Protein AF-A0A941VLU7-F1 (afdb_monomer_lite)

Foldseek 3Di:
DVVVVVVVVVVVVPPDPDDPDDDDDDDDDPDQWDWDADPVVRDTPDIDCPVPDDDPVCVVVVVVCVVVVVCVVVVND

Secondary structure (DSSP, 8-state):
-TTTHHHHHHHHSSS-S---PPPPPPPP--SSSEEEE-TTT--EEEEESTT-----GGGHHHHHHHHHHHHHHHT--

Radius of gyration: 24.98 Å; chains: 1; bounding box: 69×47×33 Å

pLDDT: mean 86.07, std 15.51, range [52.5, 98.69]

Sequence (77 aa):
MKRLIPVVLGCFLSLPAWAQLPAPAAPAVEARAWLLLDVNSGQVLASRNASDRFEPASLTKLMTAYLAFGALKQKTL

Structure (mmCIF, N/CA/C/O backbone):
data_AF-A0A941VLU7-F1
#
_entry.id   AF-A0A941VLU7-F1
#
loop_
_atom_site.group_PDB
_atom_site.id
_atom_site.type_symbol
_atom_site.label_atom_id
_atom_site.label_alt_id
_atom_site.label_comp_id
_atom_site.label_asym_id
_atom_site.label_entity_id
_atom_site.label_seq_id
_atom_site.pdbx_PDB_ins_code
_atom_site.Cartn_x
_atom_site.Cartn_y
_atom_site.Cartn_z
_atom_site.occupancy
_atom_site.B_iso_or_equiv
_atom_site.auth_seq_id
_atom_site.auth_comp_id
_atom_site.auth_asym_id
_atom_site.auth_atom_id
_atom_site.pdbx_PDB_model_num
ATOM 1 N N . MET A 1 1 ? 47.773 35.294 8.841 1.00 55.16 1 MET A N 1
ATOM 2 C CA . MET A 1 1 ? 46.732 34.375 9.366 1.00 55.16 1 MET A CA 1
ATOM 3 C C . MET A 1 1 ? 45.309 34.691 8.876 1.00 55.16 1 MET A C 1
ATOM 5 O O . MET A 1 1 ? 44.568 33.760 8.615 1.00 55.16 1 MET A O 1
ATOM 9 N N . LYS A 1 2 ? 44.923 35.958 8.643 1.00 52.50 2 LYS A N 1
ATOM 10 C CA . LYS A 1 2 ? 43.549 36.343 8.229 1.00 52.50 2 LYS A CA 1
ATOM 11 C C . LYS A 1 2 ? 43.136 35.960 6.788 1.00 52.50 2 LYS A C 1
ATOM 13 O O . LYS A 1 2 ? 41.955 35.942 6.481 1.00 52.50 2 LYS A O 1
ATOM 18 N N . ARG A 1 3 ? 44.097 35.628 5.912 1.00 59.06 3 ARG A N 1
ATOM 19 C CA . ARG A 1 3 ? 43.864 35.216 4.507 1.00 59.06 3 ARG A CA 1
ATOM 20 C C . ARG A 1 3 ? 43.641 33.710 4.308 1.00 59.06 3 ARG A C 1
ATOM 22 O O . ARG A 1 3 ? 43.222 33.308 3.234 1.00 59.06 3 ARG A O 1
ATOM 29 N N . LEU A 1 4 ? 43.905 32.898 5.334 1.00 61.25 4 LEU A N 1
ATOM 30 C CA . LEU A 1 4 ? 43.700 31.442 5.303 1.00 61.25 4 LEU A CA 1
ATOM 31 C C . LEU A 1 4 ? 42.254 31.052 5.653 1.00 61.25 4 LEU A C 1
ATOM 33 O O . LEU A 1 4 ? 41.769 30.022 5.206 1.00 61.25 4 LEU A O 1
ATOM 37 N N . ILE A 1 5 ? 41.546 31.913 6.389 1.00 64.94 5 ILE A N 1
ATOM 38 C CA . ILE A 1 5 ? 40.159 31.707 6.829 1.00 64.94 5 ILE A CA 1
ATOM 39 C C . ILE A 1 5 ? 39.165 31.569 5.653 1.00 64.94 5 ILE A C 1
ATOM 41 O O . ILE A 1 5 ? 38.406 30.602 5.658 1.00 64.94 5 ILE A O 1
ATOM 45 N N . PRO A 1 6 ? 39.157 32.441 4.619 1.00 61.28 6 PRO A N 1
ATOM 46 C CA . PRO A 1 6 ? 38.192 32.309 3.521 1.00 61.28 6 PRO A CA 1
ATOM 47 C C . PRO A 1 6 ? 38.477 31.108 2.606 1.00 61.28 6 PRO A C 1
ATOM 49 O O . PRO A 1 6 ? 37.552 30.562 2.016 1.00 61.28 6 PRO A O 1
ATOM 52 N N . VAL A 1 7 ? 39.736 30.661 2.516 1.00 65.12 7 VAL A N 1
ATOM 53 C CA . VAL A 1 7 ? 40.129 29.485 1.716 1.00 65.12 7 VAL A CA 1
ATOM 54 C C . VAL A 1 7 ? 39.671 28.191 2.392 1.00 65.12 7 VAL A C 1
ATOM 56 O O . VAL A 1 7 ? 39.116 27.314 1.737 1.00 65.12 7 VAL A O 1
ATOM 59 N N . VAL A 1 8 ? 39.829 28.093 3.716 1.00 64.44 8 VAL A N 1
ATOM 60 C CA . VAL A 1 8 ? 39.341 26.945 4.496 1.00 64.44 8 VAL A CA 1
ATOM 61 C C . VAL A 1 8 ? 37.809 26.899 4.515 1.00 64.44 8 VAL A C 1
ATOM 63 O O . VAL A 1 8 ? 37.235 25.823 4.375 1.00 64.44 8 VAL A O 1
ATOM 66 N N . LEU A 1 9 ? 37.140 28.057 4.599 1.00 64.38 9 LEU A N 1
ATOM 67 C CA . LEU A 1 9 ? 35.677 28.147 4.530 1.00 64.38 9 LEU A CA 1
ATOM 68 C C . LEU A 1 9 ? 35.132 27.761 3.140 1.00 64.38 9 LEU A C 1
ATOM 70 O O . LEU A 1 9 ? 34.121 27.070 3.049 1.00 64.38 9 LEU A O 1
ATOM 74 N N . GLY A 1 10 ? 35.829 28.145 2.064 1.00 64.94 10 GLY A N 1
ATOM 75 C CA . GLY A 1 10 ? 35.490 27.752 0.692 1.00 64.94 10 GLY A CA 1
ATOM 76 C C . GLY A 1 10 ? 35.658 26.252 0.419 1.00 64.94 10 GLY A C 1
ATOM 77 O O . GLY A 1 10 ? 34.835 25.673 -0.283 1.00 64.94 10 GLY A O 1
ATOM 78 N N . CYS A 1 11 ? 36.666 25.603 1.015 1.00 62.09 11 CYS A N 1
ATOM 79 C CA . CYS A 1 11 ? 36.841 24.145 0.940 1.00 62.09 11 CYS A CA 1
ATOM 80 C C . CYS A 1 11 ? 35.812 23.356 1.769 1.00 62.09 11 CYS A C 1
ATOM 82 O O . CYS A 1 11 ? 35.495 22.223 1.421 1.00 62.09 11 CYS A O 1
ATOM 84 N N . PHE A 1 12 ? 35.270 23.931 2.848 1.00 60.44 12 PHE A N 1
ATOM 85 C CA . PHE A 1 12 ? 34.212 23.288 3.643 1.00 60.44 12 PHE A CA 1
ATOM 86 C C . PHE A 1 12 ? 32.838 23.326 2.959 1.00 60.44 12 PHE A C 1
ATOM 88 O O . PHE A 1 12 ? 32.003 22.466 3.219 1.00 60.44 12 PHE A O 1
ATOM 95 N N . LEU A 1 13 ? 32.606 24.294 2.067 1.00 61.38 13 LEU A N 1
ATOM 96 C CA . LEU A 1 13 ? 31.371 24.400 1.282 1.00 61.38 13 LEU A CA 1
ATOM 97 C C . LEU A 1 13 ? 31.356 23.491 0.037 1.00 61.38 13 LEU A C 1
ATOM 99 O O . LEU A 1 13 ? 30.313 23.361 -0.598 1.00 61.38 13 LEU A O 1
ATOM 103 N N . SER A 1 14 ? 32.484 22.865 -0.323 1.00 63.12 14 SER A N 1
ATOM 104 C CA . SER A 1 14 ? 32.646 22.094 -1.567 1.00 63.12 14 SER A CA 1
ATOM 105 C C . SER A 1 14 ? 32.750 20.568 -1.399 1.00 63.12 14 SER A C 1
ATOM 107 O O . SER A 1 14 ? 33.005 19.868 -2.378 1.00 63.12 14 SER A O 1
ATOM 109 N N . LEU A 1 15 ? 32.482 20.013 -0.209 1.00 59.44 15 LEU A N 1
ATOM 110 C CA . LEU A 1 15 ? 32.507 18.562 0.055 1.00 59.44 15 LEU A CA 1
ATOM 111 C C . LEU A 1 15 ? 31.238 18.100 0.808 1.00 59.44 15 LEU A C 1
ATOM 113 O O . LEU A 1 15 ? 31.000 18.625 1.893 1.00 59.44 15 LEU A O 1
ATOM 117 N N . PRO A 1 16 ? 30.468 17.082 0.357 1.00 59.19 16 PRO A N 1
ATOM 118 C CA . PRO A 1 16 ? 30.441 16.397 -0.938 1.00 59.19 16 PRO A CA 1
ATOM 119 C C . PRO A 1 16 ? 29.061 16.497 -1.631 1.00 59.19 16 PRO A C 1
ATOM 121 O O . PRO A 1 16 ? 28.062 15.976 -1.146 1.00 59.19 16 PRO A O 1
ATOM 124 N N . ALA A 1 17 ? 29.017 17.039 -2.851 1.00 59.69 17 ALA A N 1
ATOM 125 C CA . ALA A 1 17 ? 27.878 16.875 -3.774 1.00 59.69 17 ALA A CA 1
ATOM 126 C C . ALA A 1 17 ? 27.817 15.466 -4.422 1.00 59.69 17 ALA A C 1
ATOM 128 O O . ALA A 1 17 ? 27.156 15.266 -5.436 1.00 59.69 17 ALA A O 1
ATOM 129 N N . TRP A 1 18 ? 28.538 14.487 -3.868 1.00 60.84 18 TRP A N 1
ATOM 130 C CA . TRP A 1 18 ? 28.834 13.207 -4.510 1.00 60.84 18 TRP A CA 1
ATOM 131 C C . TRP A 1 18 ? 28.596 12.053 -3.537 1.00 60.84 18 TRP A C 1
ATOM 133 O O . TRP A 1 18 ? 29.534 11.563 -2.920 1.00 60.84 18 TRP A O 1
ATOM 143 N N . ALA A 1 19 ? 27.343 11.627 -3.375 1.00 59.69 19 ALA A N 1
ATOM 144 C CA . ALA A 1 19 ? 27.036 10.299 -2.822 1.00 59.69 19 ALA A CA 1
ATOM 145 C C . ALA A 1 19 ? 25.613 9.801 -3.129 1.00 59.69 19 ALA A C 1
ATOM 147 O O . ALA A 1 19 ? 25.171 8.816 -2.541 1.00 59.69 19 ALA A O 1
ATOM 148 N N . GLN A 1 20 ? 24.870 10.440 -4.036 1.00 65.25 20 GLN A N 1
ATOM 149 C CA . GLN A 1 20 ? 23.598 9.877 -4.483 1.00 65.25 20 GLN A CA 1
ATOM 150 C C . GLN A 1 20 ? 23.903 8.852 -5.575 1.00 65.25 20 GLN A C 1
ATOM 152 O O . GLN A 1 20 ? 23.937 9.180 -6.759 1.00 65.25 20 GLN A O 1
ATOM 157 N N . LEU A 1 21 ? 24.195 7.613 -5.166 1.00 71.25 21 LEU A N 1
ATOM 158 C CA . LEU A 1 21 ? 24.180 6.489 -6.097 1.00 71.25 21 LEU A CA 1
ATOM 159 C C . LEU A 1 21 ? 22.797 6.457 -6.768 1.00 71.25 21 LEU A C 1
ATOM 161 O O . LEU A 1 21 ? 21.792 6.584 -6.059 1.00 71.25 21 LEU A O 1
ATOM 165 N N . PRO A 1 22 ? 22.717 6.313 -8.104 1.00 76.69 22 PRO A N 1
ATOM 166 C CA . PRO A 1 22 ? 21.440 6.136 -8.774 1.00 76.69 22 PRO A CA 1
ATOM 167 C C . PRO A 1 22 ? 20.693 4.973 -8.128 1.00 76.69 22 PRO A C 1
ATOM 169 O O . PRO A 1 22 ? 21.293 3.932 -7.844 1.00 76.69 22 PRO A O 1
ATOM 172 N N . ALA A 1 23 ? 19.390 5.142 -7.899 1.00 80.50 23 ALA A N 1
ATOM 173 C CA . ALA A 1 23 ? 18.561 4.021 -7.492 1.00 80.50 23 ALA A CA 1
ATOM 174 C C . ALA A 1 23 ? 18.715 2.893 -8.531 1.00 80.50 23 ALA A C 1
ATOM 176 O O . ALA A 1 23 ? 18.773 3.179 -9.735 1.00 80.50 23 ALA A O 1
ATOM 177 N N . PRO A 1 24 ? 18.814 1.625 -8.098 1.00 87.44 24 PRO A N 1
ATOM 178 C CA . PRO A 1 24 ? 18.897 0.516 -9.032 1.00 87.44 24 PRO A CA 1
ATOM 179 C C . PRO A 1 24 ? 17.654 0.505 -9.924 1.00 87.44 24 PRO A C 1
ATOM 181 O O . PRO A 1 24 ? 16.556 0.867 -9.496 1.00 87.44 24 PRO A O 1
ATOM 184 N N . ALA A 1 25 ? 17.826 0.072 -11.172 1.00 88.50 25 ALA A N 1
ATOM 185 C CA . ALA A 1 25 ? 16.691 -0.144 -12.054 1.00 88.50 25 ALA A CA 1
ATOM 186 C C . ALA A 1 25 ? 15.723 -1.152 -11.417 1.00 88.50 25 ALA A C 1
ATOM 188 O O . ALA A 1 25 ? 16.147 -2.141 -10.813 1.00 88.50 25 ALA A O 1
ATOM 189 N N . ALA A 1 26 ? 14.421 -0.903 -11.560 1.00 89.88 26 ALA A N 1
ATOM 190 C CA . ALA A 1 26 ? 13.413 -1.834 -11.077 1.00 89.88 26 ALA A CA 1
ATOM 191 C C . ALA A 1 26 ? 13.554 -3.193 -11.792 1.00 89.88 26 ALA A C 1
ATOM 193 O O . ALA A 1 26 ? 13.817 -3.219 -13.000 1.00 89.88 26 ALA A O 1
ATOM 194 N N . PRO A 1 27 ? 13.365 -4.320 -11.084 1.00 90.50 27 PRO A N 1
ATOM 195 C CA . PRO A 1 27 ? 13.409 -5.634 -11.707 1.00 90.50 27 PRO A CA 1
ATOM 196 C C . PRO A 1 27 ? 12.284 -5.789 -12.737 1.00 90.50 27 PRO A C 1
ATOM 198 O O . PRO A 1 27 ? 11.234 -5.143 -12.656 1.00 90.50 27 PRO A O 1
ATOM 201 N N . ALA A 1 28 ? 12.487 -6.687 -13.700 1.00 92.94 28 ALA A N 1
ATOM 202 C CA . ALA A 1 28 ? 11.402 -7.124 -14.564 1.00 92.94 28 ALA A CA 1
ATOM 203 C C . ALA A 1 28 ? 10.375 -7.901 -13.726 1.00 92.94 28 ALA A C 1
ATOM 205 O O . ALA A 1 28 ? 10.722 -8.839 -13.010 1.00 92.94 28 ALA A O 1
ATOM 206 N N . VAL A 1 29 ? 9.113 -7.487 -13.809 1.00 95.31 29 VAL A N 1
ATOM 207 C CA . VAL A 1 29 ? 7.984 -8.143 -13.148 1.00 95.31 29 VAL A CA 1
ATOM 208 C C . VAL A 1 29 ? 6.981 -8.496 -14.232 1.00 95.31 29 VAL A C 1
ATOM 210 O O . VAL A 1 29 ? 6.465 -7.604 -14.911 1.00 95.31 29 VAL A O 1
ATOM 213 N N . GLU A 1 30 ? 6.703 -9.789 -14.372 1.00 96.25 30 GLU A N 1
ATOM 214 C CA . GLU A 1 30 ? 5.726 -10.338 -15.314 1.00 96.25 30 GLU A CA 1
ATOM 215 C C . GLU A 1 30 ? 4.298 -10.096 -14.803 1.00 96.25 30 GLU A C 1
ATOM 217 O O . GLU A 1 30 ? 3.606 -10.993 -14.325 1.00 96.25 30 GLU A O 1
ATOM 222 N N . ALA A 1 31 ? 3.869 -8.835 -14.847 1.00 93.88 31 ALA A N 1
ATOM 223 C CA . ALA A 1 31 ? 2.531 -8.409 -14.462 1.00 93.88 31 ALA A CA 1
ATOM 224 C C . ALA A 1 31 ? 2.066 -7.223 -15.314 1.00 93.88 31 ALA A C 1
ATOM 226 O O . ALA A 1 31 ? 2.846 -6.329 -15.647 1.00 93.88 31 ALA A O 1
ATOM 227 N N . ARG A 1 32 ? 0.760 -7.182 -15.614 1.00 93.06 32 ARG A N 1
ATOM 228 C CA . ARG A 1 32 ? 0.125 -6.078 -16.359 1.00 93.06 32 ARG A CA 1
ATOM 229 C C . ARG A 1 32 ? 0.287 -4.729 -15.650 1.00 93.06 32 ARG A C 1
ATOM 231 O O . ARG A 1 32 ? 0.521 -3.723 -16.316 1.00 93.06 32 ARG A O 1
ATOM 238 N N . ALA A 1 33 ? 0.142 -4.721 -14.326 1.00 94.75 33 ALA A N 1
ATOM 239 C CA . ALA A 1 33 ? 0.281 -3.549 -13.472 1.00 94.75 33 ALA A CA 1
ATOM 240 C C . ALA A 1 33 ? 0.824 -3.950 -12.094 1.00 94.75 33 ALA A C 1
ATOM 242 O O . ALA A 1 33 ? 0.480 -5.018 -11.585 1.00 94.75 33 ALA A O 1
ATOM 243 N N . TRP A 1 34 ? 1.665 -3.105 -11.496 1.00 95.50 34 TRP A N 1
ATOM 244 C CA . TRP A 1 34 ? 2.228 -3.315 -10.161 1.00 95.50 34 TRP A CA 1
ATOM 245 C C . TRP A 1 34 ? 2.730 -2.007 -9.537 1.00 95.50 34 TRP A C 1
ATOM 247 O O . TRP A 1 34 ? 3.034 -1.034 -10.232 1.00 95.50 34 TRP A O 1
ATOM 257 N N . LEU A 1 35 ? 2.829 -2.003 -8.207 1.00 95.62 35 LEU A N 1
ATOM 258 C CA . LEU A 1 35 ? 3.272 -0.878 -7.390 1.00 95.62 35 LEU A CA 1
ATOM 259 C C . LEU A 1 35 ? 4.140 -1.394 -6.237 1.00 95.62 35 LEU A C 1
ATOM 261 O O . LEU A 1 35 ? 3.721 -2.294 -5.512 1.00 95.62 35 LEU A O 1
ATOM 265 N N . LEU A 1 36 ? 5.313 -0.794 -6.048 1.00 96.12 36 LEU A N 1
ATOM 266 C CA . LEU A 1 36 ? 6.143 -0.957 -4.859 1.00 96.12 36 LEU A CA 1
ATOM 267 C C . LEU A 1 36 ? 6.129 0.351 -4.061 1.00 96.12 36 LEU A C 1
ATOM 269 O O . LEU A 1 36 ? 6.554 1.393 -4.563 1.00 96.12 36 LEU A O 1
ATOM 273 N N . LEU A 1 37 ? 5.635 0.281 -2.827 1.00 97.06 37 LEU A N 1
ATOM 274 C CA . LEU A 1 37 ? 5.394 1.423 -1.948 1.00 97.06 37 LEU A CA 1
ATOM 275 C C . LEU A 1 37 ? 6.126 1.225 -0.619 1.00 97.06 37 LEU A C 1
ATOM 277 O O . LEU A 1 37 ? 5.970 0.183 0.019 1.00 97.06 37 LEU A O 1
ATOM 281 N N . ASP A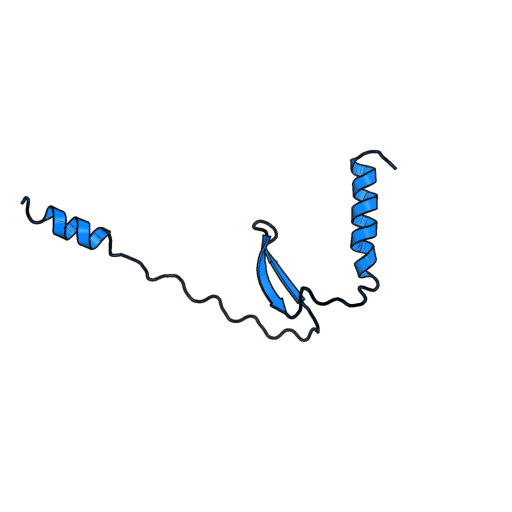 1 38 ? 6.860 2.240 -0.175 1.00 97.19 38 ASP A N 1
ATOM 282 C CA . ASP A 1 38 ? 7.283 2.348 1.218 1.00 97.19 38 ASP A CA 1
ATOM 283 C C . ASP A 1 38 ? 6.097 2.836 2.065 1.00 97.19 38 ASP A C 1
ATOM 285 O O . ASP A 1 38 ? 5.593 3.944 1.882 1.00 97.19 38 ASP A O 1
ATOM 289 N N . VAL A 1 39 ? 5.624 1.995 2.986 1.00 97.62 39 VAL A N 1
ATOM 290 C CA . VAL A 1 39 ? 4.400 2.260 3.766 1.00 97.62 39 VAL A CA 1
ATOM 291 C C . VAL A 1 39 ? 4.590 3.381 4.794 1.00 97.62 39 VAL A C 1
ATOM 293 O O . VAL A 1 39 ? 3.627 4.071 5.120 1.00 97.62 39 VAL A O 1
ATOM 296 N N . ASN A 1 40 ? 5.810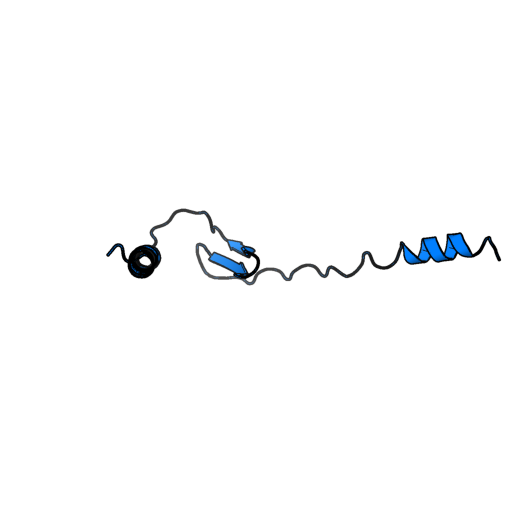 3.587 5.297 1.00 97.88 40 ASN A N 1
ATOM 297 C CA . ASN A 1 40 ? 6.077 4.573 6.348 1.00 97.88 40 ASN A CA 1
ATOM 298 C C . ASN A 1 40 ? 6.098 6.001 5.792 1.00 97.88 40 ASN A C 1
ATOM 300 O O . ASN A 1 40 ? 5.575 6.924 6.410 1.00 97.88 40 ASN A O 1
ATOM 304 N N . SER A 1 41 ? 6.719 6.175 4.627 1.00 97.62 41 SER A N 1
ATOM 305 C CA . SER A 1 41 ? 6.882 7.463 3.947 1.00 97.62 41 SER A CA 1
ATOM 306 C C . SER A 1 41 ? 5.802 7.736 2.900 1.00 97.62 41 SER A C 1
ATOM 308 O O . SER A 1 41 ? 5.621 8.883 2.495 1.00 97.62 41 SER A O 1
ATOM 310 N N . GLY A 1 42 ? 5.105 6.699 2.428 1.00 96.62 42 GLY A N 1
ATOM 311 C CA . GLY A 1 42 ? 4.211 6.781 1.273 1.00 96.62 42 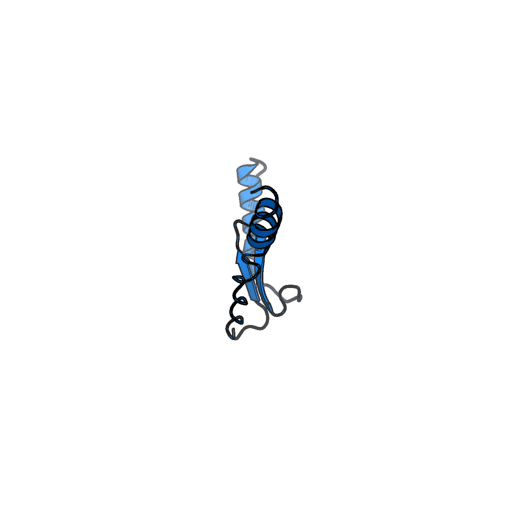GLY A CA 1
ATOM 312 C C . GLY A 1 42 ? 4.951 6.918 -0.063 1.00 96.62 42 GLY A C 1
ATOM 313 O O . GLY A 1 42 ? 4.323 7.213 -1.081 1.00 96.62 42 GLY A O 1
ATOM 314 N N . GLN A 1 43 ? 6.275 6.732 -0.090 1.00 96.25 43 GLN A N 1
ATOM 315 C CA . GLN A 1 43 ? 7.067 6.868 -1.308 1.00 96.25 43 GLN A CA 1
ATOM 316 C C . GLN A 1 43 ? 6.838 5.681 -2.248 1.00 96.25 43 GLN A C 1
ATOM 318 O O . GLN A 1 43 ? 7.066 4.526 -1.890 1.00 96.25 43 GLN A O 1
ATOM 323 N N . VAL A 1 44 ? 6.450 5.966 -3.491 1.00 95.69 44 VAL A N 1
ATOM 324 C CA . VAL A 1 44 ? 6.465 4.966 -4.564 1.00 95.69 44 VAL A CA 1
ATOM 325 C C . VAL A 1 44 ? 7.909 4.739 -5.001 1.00 95.69 44 VAL A C 1
ATOM 327 O O . VAL A 1 44 ? 8.545 5.646 -5.533 1.00 95.69 44 VAL A O 1
ATOM 330 N N . LEU A 1 45 ? 8.421 3.530 -4.783 1.00 94.69 45 LEU A N 1
ATOM 331 C CA . LEU A 1 45 ? 9.797 3.158 -5.121 1.00 94.69 45 LEU A CA 1
ATOM 332 C C . LEU A 1 45 ? 9.920 2.723 -6.583 1.00 94.69 45 LEU A C 1
ATOM 334 O O . LEU A 1 45 ? 10.918 3.005 -7.239 1.00 94.69 45 LEU A O 1
ATOM 338 N N . ALA A 1 46 ? 8.898 2.038 -7.096 1.00 95.62 46 ALA A N 1
ATOM 339 C CA . ALA A 1 46 ? 8.806 1.627 -8.490 1.00 95.62 46 ALA A CA 1
ATOM 340 C C . ALA A 1 46 ? 7.354 1.268 -8.838 1.00 95.62 46 ALA A C 1
ATOM 342 O O . ALA A 1 46 ? 6.581 0.857 -7.971 1.00 95.62 46 ALA A O 1
ATOM 343 N N . SER A 1 47 ? 6.963 1.404 -10.105 1.00 95.75 47 SER A N 1
ATOM 344 C CA . SER A 1 47 ? 5.636 0.980 -10.561 1.00 95.75 47 SER A CA 1
ATOM 345 C C . SER A 1 47 ? 5.595 0.709 -12.062 1.00 95.75 47 SER A C 1
ATOM 347 O O . SER A 1 47 ? 6.469 1.143 -12.815 1.00 95.75 47 SER A O 1
ATOM 349 N N . ARG A 1 48 ? 4.539 0.023 -12.499 1.00 95.94 48 ARG A N 1
ATOM 350 C CA . ARG A 1 48 ? 4.136 -0.103 -13.903 1.00 95.94 48 ARG A CA 1
ATOM 351 C C . ARG A 1 48 ? 2.619 -0.052 -13.958 1.00 95.94 48 ARG A C 1
ATOM 353 O O . ARG A 1 48 ? 1.977 -0.840 -13.271 1.00 95.94 48 ARG A O 1
ATOM 360 N N . ASN A 1 49 ? 2.054 0.845 -14.767 1.00 96.38 49 ASN A N 1
ATOM 361 C CA . ASN A 1 49 ? 0.607 0.939 -15.003 1.00 96.38 49 ASN A CA 1
ATOM 362 C C . ASN A 1 49 ? -0.239 1.006 -13.709 1.00 96.38 49 ASN A C 1
ATOM 364 O O . ASN A 1 49 ? -1.361 0.514 -13.665 1.00 96.38 49 ASN A O 1
ATOM 368 N N . ALA A 1 50 ? 0.296 1.582 -12.624 1.00 95.19 50 ALA A N 1
ATOM 369 C CA . ALA A 1 50 ? -0.333 1.525 -11.299 1.00 95.19 50 ALA A CA 1
ATOM 370 C C . ALA A 1 50 ? -1.662 2.297 -11.195 1.00 95.19 50 ALA A C 1
ATOM 372 O O . ALA A 1 50 ? -2.426 2.072 -10.260 1.00 95.19 50 ALA A O 1
ATOM 373 N N . SER A 1 51 ? -1.938 3.203 -12.136 1.00 95.69 51 SER A N 1
ATOM 374 C CA . SER A 1 51 ? -3.181 3.983 -12.198 1.00 95.69 51 SER A CA 1
ATOM 375 C C . SER A 1 51 ? -4.172 3.469 -13.244 1.00 95.69 51 SER A C 1
ATOM 377 O O . SER A 1 51 ? -5.267 4.023 -13.370 1.00 95.69 51 SER A O 1
ATOM 379 N N . ASP A 1 52 ? -3.813 2.425 -13.991 1.00 96.25 52 ASP A N 1
ATOM 380 C CA . ASP A 1 52 ? -4.689 1.855 -15.006 1.00 96.25 52 ASP A CA 1
ATOM 381 C C . ASP A 1 52 ? -5.888 1.176 -14.346 1.00 96.25 52 ASP A C 1
ATOM 383 O O . ASP A 1 52 ? -5.777 0.510 -13.315 1.00 96.25 52 ASP A O 1
ATOM 387 N N . ARG A 1 53 ? -7.061 1.315 -14.965 1.00 93.75 53 ARG A N 1
ATOM 388 C CA . ARG A 1 53 ? -8.281 0.653 -14.496 1.00 93.75 53 ARG A CA 1
ATOM 389 C C . ARG A 1 53 ? -8.376 -0.758 -15.065 1.00 93.75 53 ARG A C 1
ATOM 391 O O . ARG A 1 53 ? -8.198 -0.966 -16.264 1.00 93.75 53 ARG A O 1
ATOM 398 N N . PHE A 1 54 ? -8.703 -1.712 -14.204 1.00 93.25 54 PHE A N 1
ATOM 399 C CA . PHE A 1 54 ? -8.992 -3.099 -14.560 1.00 93.25 54 PHE A CA 1
ATOM 400 C C . PHE A 1 54 ? -9.838 -3.756 -13.468 1.00 93.25 54 PHE A C 1
ATOM 402 O O . PHE A 1 54 ? -9.979 -3.222 -12.364 1.00 93.25 54 PHE A O 1
ATOM 409 N N . GLU A 1 55 ? -10.420 -4.906 -13.781 1.00 95.06 55 GLU A N 1
ATOM 410 C CA . GLU A 1 55 ? -11.274 -5.666 -12.881 1.00 95.06 55 GLU A CA 1
ATOM 411 C C . GLU A 1 55 ? -10.450 -6.217 -11.698 1.00 95.06 55 GLU A C 1
ATOM 413 O O . GLU A 1 55 ? -9.565 -7.051 -11.896 1.00 95.06 55 GLU A O 1
ATOM 418 N N . PRO A 1 56 ? -10.737 -5.805 -10.449 1.00 94.69 56 PRO A N 1
ATOM 419 C CA . PRO A 1 56 ? -9.941 -6.199 -9.281 1.00 94.69 56 PRO A CA 1
ATOM 420 C C . PRO A 1 56 ? -10.240 -7.625 -8.783 1.00 94.69 56 PRO A C 1
ATOM 422 O O . PRO A 1 56 ? -9.549 -8.130 -7.897 1.00 94.69 56 PRO A O 1
ATOM 425 N N . ALA A 1 57 ? -11.286 -8.277 -9.305 1.00 95.69 57 ALA A N 1
ATOM 426 C CA . ALA A 1 57 ? -11.782 -9.570 -8.835 1.00 95.69 57 ALA A CA 1
ATOM 427 C C . ALA A 1 57 ? -11.884 -9.619 -7.293 1.00 95.69 57 ALA A C 1
ATOM 429 O O . ALA A 1 57 ? -12.541 -8.782 -6.670 1.00 95.69 57 ALA A O 1
ATOM 430 N N . SER A 1 58 ? -11.231 -10.585 -6.642 1.00 98.19 58 SER A N 1
ATOM 431 C CA . SER A 1 58 ? -11.256 -10.714 -5.185 1.00 98.19 58 SER A CA 1
ATOM 432 C C . SER A 1 58 ? -10.574 -9.572 -4.428 1.00 98.19 58 SER A C 1
ATOM 434 O O . SER A 1 58 ? -10.844 -9.459 -3.233 1.00 98.19 58 SER A O 1
ATOM 436 N N . LEU A 1 59 ? -9.759 -8.717 -5.062 1.00 96.19 59 LEU A N 1
ATOM 437 C CA . LEU A 1 59 ? -9.154 -7.552 -4.395 1.00 96.19 59 LEU A CA 1
ATOM 438 C C . LEU A 1 59 ? -10.209 -6.553 -3.899 1.00 96.19 59 LEU A C 1
ATOM 440 O O . LEU A 1 59 ? -9.957 -5.858 -2.918 1.00 96.19 59 LEU A O 1
ATOM 444 N N . THR A 1 60 ? -11.422 -6.547 -4.468 1.00 97.75 60 THR A N 1
ATOM 445 C CA . THR A 1 60 ? -12.563 -5.77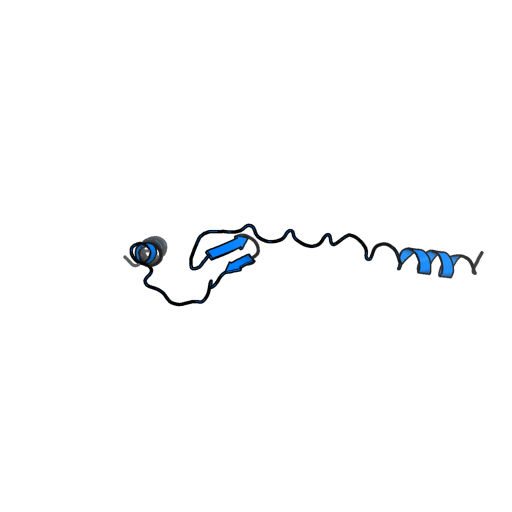8 -3.930 1.00 97.75 60 THR A CA 1
ATOM 446 C C . THR A 1 60 ? -12.823 -6.078 -2.452 1.00 97.75 60 THR A C 1
ATOM 448 O O . THR A 1 60 ? -13.223 -5.188 -1.701 1.00 97.75 60 THR A O 1
ATOM 451 N N . LYS A 1 61 ? -12.528 -7.306 -1.996 1.00 98.50 61 LYS A N 1
ATOM 452 C CA . LYS A 1 61 ? -12.685 -7.694 -0.588 1.00 98.50 61 LYS A CA 1
ATOM 453 C C . LYS A 1 61 ? -11.819 -6.858 0.358 1.00 98.50 61 LYS A C 1
ATOM 455 O O . LYS A 1 61 ? -12.195 -6.722 1.516 1.00 98.50 61 LYS A O 1
ATOM 460 N N . LEU A 1 62 ? -10.712 -6.271 -0.110 1.00 98.31 62 LEU A N 1
ATOM 461 C CA . LEU A 1 62 ? -9.898 -5.364 0.705 1.00 98.31 62 LEU A CA 1
ATOM 462 C C . LEU A 1 62 ? -10.694 -4.120 1.109 1.00 98.31 62 LEU A C 1
ATOM 464 O O . LEU A 1 62 ? -10.673 -3.749 2.277 1.00 98.31 62 LEU A O 1
ATOM 468 N N . MET A 1 63 ? -11.457 -3.524 0.186 1.00 98.44 63 MET A N 1
ATOM 469 C CA . MET A 1 63 ? -12.331 -2.391 0.507 1.00 98.44 63 MET A CA 1
ATOM 470 C C . MET A 1 63 ? -13.496 -2.823 1.405 1.00 98.44 63 MET A C 1
ATOM 472 O O . MET A 1 63 ? -13.815 -2.137 2.372 1.00 98.44 63 MET A O 1
ATOM 476 N N . THR A 1 64 ? -14.100 -3.988 1.145 1.00 98.50 64 THR A N 1
ATOM 477 C CA . THR A 1 64 ? -15.151 -4.536 2.019 1.00 98.50 64 THR A CA 1
ATOM 478 C C . THR A 1 64 ? -14.652 -4.709 3.455 1.00 98.50 64 THR A C 1
ATOM 480 O O . THR A 1 64 ? -15.307 -4.254 4.391 1.00 98.50 64 THR A O 1
ATOM 483 N N . ALA A 1 65 ? -13.478 -5.317 3.634 1.00 98.62 65 ALA A N 1
ATOM 484 C CA . ALA A 1 65 ? -12.859 -5.496 4.942 1.00 98.62 65 ALA A CA 1
ATOM 485 C C . ALA A 1 65 ? -12.484 -4.152 5.582 1.00 98.62 65 ALA A C 1
ATOM 487 O O . ALA A 1 65 ? -12.735 -3.952 6.768 1.00 98.62 65 ALA A O 1
ATOM 488 N N . TYR A 1 66 ? -11.940 -3.216 4.798 1.00 98.50 66 TYR A N 1
ATOM 489 C CA . TYR A 1 66 ? -11.598 -1.871 5.261 1.00 98.50 66 TYR A CA 1
ATOM 490 C C . TYR A 1 66 ? -12.814 -1.149 5.858 1.00 98.50 66 TYR A C 1
ATOM 492 O O . TYR A 1 66 ? -12.734 -0.622 6.968 1.00 98.50 66 TYR A O 1
ATOM 500 N N . LEU A 1 67 ? -13.958 -1.190 5.169 1.00 98.44 67 LEU A N 1
ATOM 501 C CA . LEU A 1 67 ? -15.202 -0.586 5.646 1.00 98.44 67 LEU A CA 1
ATOM 502 C C . LEU A 1 67 ? -15.776 -1.326 6.862 1.00 98.44 67 LEU A C 1
ATOM 504 O O . LEU A 1 67 ? -16.118 -0.684 7.853 1.00 98.44 67 LEU A O 1
ATOM 508 N N . ALA A 1 68 ? -15.839 -2.661 6.823 1.00 98.50 68 ALA A N 1
ATOM 509 C CA . ALA A 1 68 ? -16.390 -3.463 7.917 1.00 98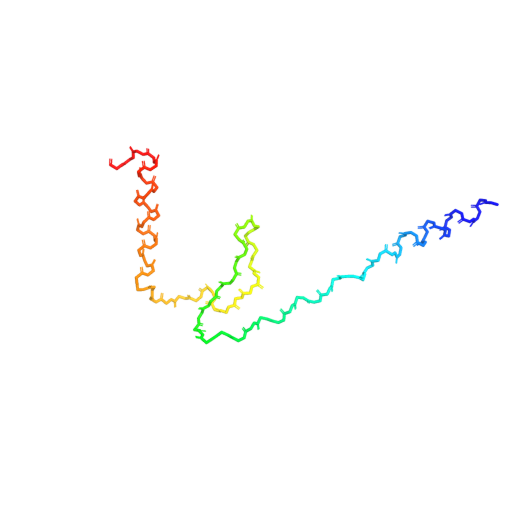.50 68 ALA A CA 1
ATOM 510 C C . ALA A 1 68 ? -15.590 -3.287 9.219 1.00 98.50 68 ALA A C 1
ATOM 512 O O . ALA A 1 68 ? -16.158 -2.984 10.269 1.00 98.50 68 ALA A O 1
ATOM 513 N N . PHE A 1 69 ? -14.260 -3.407 9.160 1.00 98.69 69 PHE A N 1
ATOM 514 C CA . PHE A 1 69 ? -13.402 -3.194 10.327 1.00 98.69 69 PHE A CA 1
ATOM 515 C C . PHE A 1 69 ? -13.369 -1.725 10.762 1.00 98.69 69 PHE A C 1
ATOM 517 O O . PHE A 1 69 ? -13.272 -1.447 11.959 1.00 98.69 69 PHE A O 1
ATOM 524 N N . GLY A 1 70 ? -13.507 -0.786 9.822 1.00 98.50 70 GLY A N 1
ATOM 525 C CA . GLY A 1 70 ? -13.693 0.632 10.123 1.00 98.50 70 GLY A CA 1
ATOM 526 C C . GLY A 1 70 ? -14.944 0.883 10.967 1.00 98.50 70 GLY A C 1
ATOM 527 O O . GLY A 1 70 ? -14.855 1.538 12.005 1.00 98.50 70 GLY A O 1
ATOM 528 N N . ALA A 1 71 ? -16.079 0.304 10.578 1.00 98.56 71 ALA A N 1
ATOM 529 C CA . ALA A 1 71 ? -17.336 0.419 11.312 1.00 98.56 71 ALA A CA 1
ATOM 530 C C . ALA A 1 71 ? -17.282 -0.267 12.688 1.00 98.56 71 ALA A C 1
ATOM 532 O O . ALA A 1 71 ? -17.712 0.320 13.680 1.00 98.56 71 ALA A O 1
ATOM 533 N N . LEU A 1 72 ? -16.655 -1.446 12.801 1.00 98.62 72 LEU A N 1
ATOM 534 C CA . LEU A 1 72 ? -16.416 -2.082 14.107 1.00 98.62 72 LEU A CA 1
ATOM 535 C C . LEU A 1 72 ? -15.564 -1.199 15.029 1.00 98.62 72 LEU A C 1
ATOM 537 O O . LEU A 1 72 ? -15.905 -1.011 16.196 1.00 98.62 72 LEU A O 1
ATOM 541 N N . LYS A 1 73 ? -14.482 -0.610 14.505 1.00 98.38 73 LYS A N 1
ATOM 542 C CA . LYS A 1 73 ? -13.623 0.315 15.262 1.00 98.38 73 LYS A CA 1
ATOM 543 C C . LYS A 1 73 ? -14.394 1.550 15.735 1.00 98.38 73 LYS A C 1
ATOM 545 O O . LYS A 1 73 ? -14.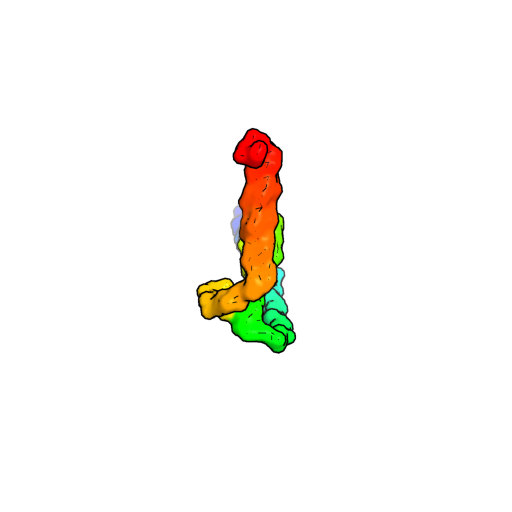148 2.037 16.836 1.00 98.38 73 LYS A O 1
ATOM 550 N N . GLN A 1 74 ? -15.311 2.046 14.908 1.00 98.56 74 GLN A N 1
ATOM 551 C CA . GLN A 1 74 ? -16.165 3.197 15.212 1.00 98.56 74 GLN A CA 1
ATOM 552 C C . GLN A 1 74 ? -17.399 2.835 16.053 1.00 98.56 74 GLN A C 1
ATOM 554 O O . GLN A 1 74 ? -18.071 3.740 16.538 1.00 98.56 74 GLN A O 1
ATOM 559 N N . LYS A 1 75 ? -17.676 1.539 16.263 1.00 97.38 75 LYS A N 1
ATOM 560 C CA . LYS A 1 75 ? -18.893 1.019 16.909 1.00 97.38 75 LYS A CA 1
ATOM 561 C C . LYS A 1 75 ? -20.183 1.478 16.214 1.00 97.38 75 LYS A C 1
ATOM 563 O O . LYS A 1 75 ? -21.159 1.821 16.873 1.00 97.38 75 LYS A O 1
ATOM 568 N N . THR A 1 76 ? -20.166 1.505 14.886 1.00 97.75 76 THR A N 1
ATOM 569 C CA . THR A 1 76 ? -21.299 1.916 14.036 1.00 97.75 76 THR A CA 1
ATOM 570 C C . THR A 1 76 ? -21.956 0.747 13.302 1.00 97.75 76 THR A C 1
ATOM 572 O O . THR A 1 76 ? -22.734 0.971 12.378 1.00 97.75 76 THR A O 1
ATOM 575 N N . LEU A 1 77 ? -21.613 -0.486 13.686 1.00 84.94 77 LEU A N 1
ATOM 576 C CA . LEU A 1 77 ? -22.128 -1.721 13.099 1.00 84.94 77 LEU A CA 1
ATOM 577 C C . LEU A 1 77 ? -23.320 -2.267 13.888 1.00 84.94 77 LEU A C 1
ATOM 579 O O . LEU A 1 77 ? -23.288 -2.143 15.134 1.00 84.94 77 LEU A O 1
#